Protein AF-A0A2D9H6K8-F1 (afdb_monomer_lite)

Secondary structure (DSSP, 8-state):
-HHHHHHHHHHHHHHHHHHHHHHHTTS--HHHHTT--SSS-TTSHHHHHHHHHHHHHHHHHHHHHHHHHHHHHHH-

Structure (mmCIF, N/CA/C/O backbone):
data_AF-A0A2D9H6K8-F1
#
_entry.id   AF-A0A2D9H6K8-F1
#
loop_
_atom_site.group_PDB
_atom_site.id
_atom_site.type_symbol
_atom_site.label_atom_id
_atom_site.label_alt_id
_atom_site.label_comp_id
_atom_site.label_asym_id
_atom_site.label_entity_id
_atom_site.label_seq_id
_atom_site.pdbx_PDB_ins_code
_atom_site.Cartn_x
_atom_site.Cartn_y
_atom_site.Cartn_z
_atom_site.occupancy
_atom_site.B_iso_or_equiv
_atom_site.auth_seq_id
_atom_site.auth_comp_id
_atom_site.auth_asym_id
_atom_site.auth_atom_id
_atom_site.pdbx_PDB_model_num
ATOM 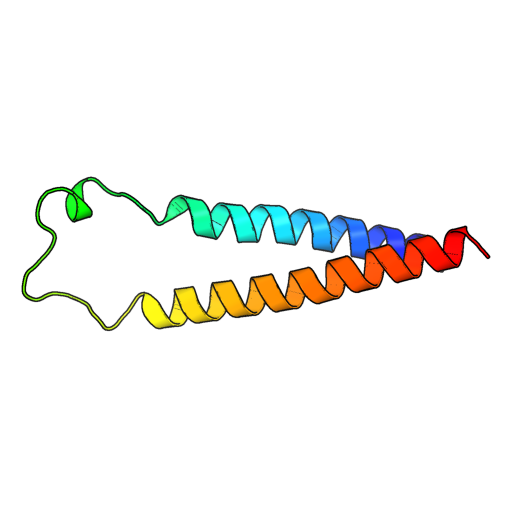1 N N . MET A 1 1 ? -5.457 -1.354 19.952 1.00 76.19 1 MET A N 1
ATOM 2 C CA . MET A 1 1 ? -5.280 -2.094 18.680 1.00 76.19 1 MET A CA 1
ATOM 3 C C . MET A 1 1 ? -5.269 -1.161 17.478 1.00 76.19 1 MET A C 1
ATOM 5 O O . MET A 1 1 ? -4.476 -1.387 16.579 1.00 76.19 1 MET A O 1
ATOM 9 N N . GLU A 1 2 ? -6.046 -0.077 17.498 1.00 84.56 2 GLU A N 1
ATOM 10 C CA . GLU A 1 2 ? -6.066 0.971 16.460 1.00 84.56 2 GLU A CA 1
ATOM 11 C C . GLU A 1 2 ? -4.685 1.476 16.032 1.00 84.56 2 GLU A C 1
ATOM 13 O O . GLU A 1 2 ? -4.362 1.416 14.852 1.00 84.56 2 GLU A O 1
ATOM 18 N N . LEU A 1 3 ? -3.835 1.890 16.984 1.00 89.31 3 LEU A N 1
ATOM 19 C CA . LEU A 1 3 ? -2.486 2.397 16.688 1.00 89.31 3 LEU A CA 1
ATOM 20 C C . LEU A 1 3 ? -1.665 1.446 15.805 1.00 89.31 3 LEU A C 1
ATOM 22 O O . LEU A 1 3 ? -0.964 1.897 14.904 1.00 89.31 3 LEU A O 1
ATOM 26 N N . LEU A 1 4 ? -1.774 0.137 16.036 1.00 89.81 4 LEU A N 1
ATOM 27 C CA . LEU A 1 4 ? -1.055 -0.868 15.259 1.00 89.81 4 LEU A CA 1
ATOM 28 C C . LEU A 1 4 ? -1.559 -0.911 13.811 1.00 89.81 4 LEU A C 1
ATOM 30 O O . LEU A 1 4 ? -0.749 -0.857 12.888 1.00 89.81 4 LEU A O 1
ATOM 34 N N . PHE A 1 5 ? -2.879 -0.949 13.601 1.00 87.69 5 PHE A N 1
ATOM 35 C CA . PHE A 1 5 ? -3.461 -0.940 12.256 1.00 87.69 5 PHE A CA 1
ATOM 36 C C . PHE A 1 5 ? -3.153 0.366 11.513 1.00 87.69 5 PHE A C 1
ATOM 38 O O . PHE A 1 5 ? -2.821 0.327 10.330 1.00 87.69 5 PHE A O 1
ATOM 45 N N . THR A 1 6 ? -3.171 1.509 12.204 1.00 89.94 6 THR A N 1
ATOM 46 C CA . THR A 1 6 ? -2.834 2.813 11.615 1.00 89.94 6 THR A CA 1
ATOM 47 C C . THR A 1 6 ? -1.376 2.866 11.161 1.00 89.94 6 THR A C 1
ATOM 49 O O . THR A 1 6 ? -1.094 3.327 10.055 1.00 89.94 6 THR A O 1
ATOM 52 N N . ILE A 1 7 ? -0.439 2.357 11.970 1.00 94.06 7 ILE A N 1
ATOM 53 C CA . ILE A 1 7 ? 0.986 2.297 11.607 1.00 94.06 7 ILE A CA 1
ATOM 54 C C . ILE A 1 7 ? 1.200 1.377 10.398 1.00 94.06 7 ILE A C 1
ATOM 56 O O . ILE A 1 7 ? 1.882 1.765 9.448 1.00 94.06 7 ILE A O 1
ATOM 60 N N . ILE A 1 8 ? 0.588 0.187 10.392 1.00 91.12 8 ILE A N 1
ATOM 61 C CA . ILE A 1 8 ? 0.677 -0.755 9.263 1.00 91.12 8 ILE A CA 1
ATOM 62 C C . ILE A 1 8 ? 0.116 -0.122 7.988 1.00 91.12 8 ILE A C 1
ATOM 64 O O . ILE A 1 8 ? 0.736 -0.220 6.926 1.00 91.12 8 ILE A O 1
ATOM 68 N N . LEU A 1 9 ? -1.024 0.561 8.082 1.00 92.12 9 LEU A N 1
ATOM 69 C CA . LEU A 1 9 ? -1.649 1.229 6.946 1.00 92.12 9 LEU A CA 1
ATOM 70 C C . LEU A 1 9 ? -0.759 2.344 6.384 1.00 92.12 9 LEU A C 1
ATOM 72 O O . LEU A 1 9 ? -0.606 2.470 5.169 1.00 92.12 9 LEU A O 1
ATOM 76 N N . MET A 1 10 ? -0.129 3.130 7.255 1.00 94.56 10 MET A N 1
ATOM 77 C CA . MET A 1 10 ? 0.755 4.221 6.848 1.00 94.56 10 MET A CA 1
ATOM 78 C C . MET A 1 10 ? 2.006 3.696 6.127 1.00 94.56 10 MET A C 1
ATOM 80 O O . MET A 1 10 ? 2.342 4.173 5.042 1.00 94.56 10 MET A O 1
ATOM 84 N N . ILE A 1 11 ? 2.654 2.662 6.679 1.00 94.56 11 ILE A N 1
ATOM 85 C CA . ILE A 1 11 ? 3.847 2.039 6.081 1.00 94.56 11 ILE A CA 1
ATOM 86 C C . ILE A 1 11 ? 3.503 1.371 4.745 1.00 94.56 11 ILE A C 1
ATOM 88 O O . ILE A 1 11 ? 4.201 1.580 3.753 1.00 94.56 11 ILE A O 1
ATOM 92 N N . SER A 1 12 ? 2.420 0.592 4.694 1.00 90.69 12 SER A N 1
ATOM 93 C CA . SER A 1 12 ? 1.989 -0.078 3.460 1.00 90.69 12 SER A CA 1
ATOM 94 C C . SER A 1 12 ? 1.581 0.917 2.368 1.00 90.69 12 SER A C 1
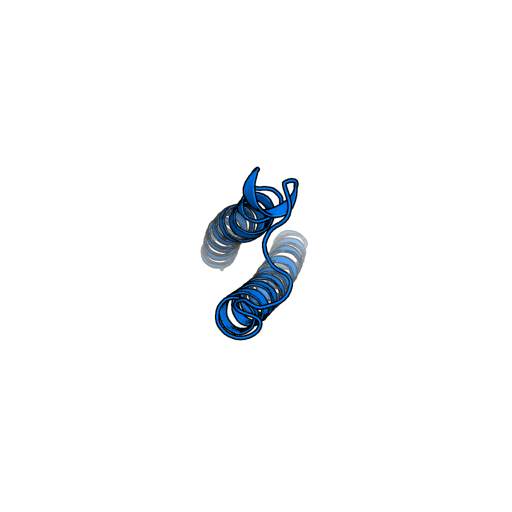ATOM 96 O O . SER A 1 12 ? 1.888 0.683 1.202 1.00 90.69 12 SER A O 1
ATOM 98 N N . SER A 1 13 ? 0.992 2.065 2.727 1.00 90.94 13 SER A N 1
ATOM 99 C CA . SER A 1 13 ? 0.697 3.151 1.778 1.00 90.94 13 SER A CA 1
ATOM 100 C C . SER A 1 13 ? 1.972 3.736 1.171 1.00 90.94 13 SER A C 1
ATOM 102 O O . SER A 1 13 ? 2.061 3.905 -0.044 1.00 90.94 13 SER A O 1
ATOM 104 N N . LEU A 1 14 ? 2.985 4.008 2.000 1.00 94.75 14 LEU A N 1
ATOM 105 C CA . LEU A 1 14 ? 4.262 4.547 1.530 1.00 94.75 14 LEU A CA 1
ATOM 106 C C . LEU A 1 14 ? 4.991 3.547 0.621 1.00 94.75 14 LEU A C 1
ATOM 108 O O . LEU A 1 14 ? 5.488 3.924 -0.440 1.00 94.75 14 LEU A O 1
ATOM 112 N N . LEU A 1 15 ? 4.992 2.262 0.993 1.00 91.44 15 LEU A N 1
ATOM 113 C CA . LEU A 1 15 ? 5.531 1.188 0.156 1.00 91.44 15 LEU A CA 1
ATOM 114 C C . LEU A 1 15 ? 4.798 1.087 -1.184 1.00 91.44 15 LEU A C 1
ATOM 116 O O . LEU A 1 15 ? 5.458 0.994 -2.214 1.00 91.44 15 LEU A O 1
ATOM 120 N N . MET A 1 16 ? 3.465 1.163 -1.199 1.00 92.19 16 MET A N 1
ATOM 121 C CA . MET A 1 16 ? 2.684 1.146 -2.442 1.00 92.19 16 MET A CA 1
ATOM 122 C C . MET A 1 16 ? 3.058 2.298 -3.372 1.00 92.19 16 MET A C 1
ATOM 124 O O . MET A 1 16 ? 3.256 2.074 -4.564 1.00 92.19 16 MET A O 1
ATOM 128 N N . ILE A 1 17 ? 3.216 3.514 -2.843 1.00 91.44 17 ILE A N 1
ATOM 129 C CA . ILE A 1 17 ? 3.640 4.671 -3.643 1.00 91.44 17 ILE A CA 1
ATOM 130 C C . ILE A 1 17 ? 5.008 4.403 -4.283 1.00 91.44 17 ILE A C 1
ATOM 132 O O . ILE A 1 17 ? 5.160 4.555 -5.495 1.00 91.44 17 ILE A O 1
ATOM 136 N N . LEU A 1 18 ? 5.993 3.965 -3.495 1.00 91.31 18 LEU A N 1
ATOM 137 C CA . LEU A 1 18 ? 7.345 3.687 -3.992 1.00 91.31 18 LEU A CA 1
ATOM 138 C C . LEU A 1 18 ? 7.356 2.574 -5.046 1.00 91.31 18 LEU A C 1
ATOM 140 O O . LEU A 1 18 ? 7.990 2.719 -6.092 1.00 91.31 18 LEU A O 1
ATOM 144 N N . LEU A 1 19 ? 6.632 1.482 -4.793 1.00 88.88 19 LEU A N 1
ATOM 145 C CA . LEU A 1 19 ? 6.550 0.344 -5.704 1.00 88.88 19 LEU A CA 1
ATOM 146 C C . LEU A 1 19 ? 5.889 0.732 -7.024 1.00 88.88 19 LEU A C 1
ATOM 148 O O . LEU A 1 19 ? 6.416 0.404 -8.083 1.00 88.88 19 LEU A O 1
ATOM 152 N N . VAL A 1 20 ? 4.793 1.492 -6.995 1.00 88.62 20 VAL A N 1
ATOM 153 C CA . VAL A 1 20 ? 4.116 1.965 -8.213 1.00 88.62 20 VAL A CA 1
ATOM 154 C C . VAL A 1 20 ? 5.003 2.927 -9.009 1.00 88.62 20 VAL A C 1
ATOM 156 O O . VAL A 1 20 ? 5.091 2.812 -10.232 1.00 88.62 20 VAL A O 1
ATOM 159 N N . LEU A 1 21 ? 5.721 3.841 -8.347 1.00 88.94 21 LEU A N 1
ATOM 160 C CA . LEU A 1 21 ? 6.661 4.739 -9.030 1.00 88.94 21 LEU A CA 1
ATOM 161 C C . LEU A 1 21 ? 7.798 3.971 -9.718 1.00 88.94 21 LEU A C 1
ATOM 163 O O . LEU A 1 21 ? 8.197 4.332 -10.828 1.00 88.94 21 LEU A O 1
ATOM 167 N N . LEU A 1 22 ? 8.262 2.877 -9.110 1.00 87.38 22 LEU A N 1
ATOM 168 C CA . LEU A 1 22 ? 9.280 2.003 -9.690 1.00 87.38 22 LEU A CA 1
ATOM 169 C C . LEU A 1 22 ? 8.797 1.285 -10.969 1.00 87.38 22 LEU A C 1
ATOM 171 O O . LEU A 1 22 ? 9.625 0.986 -11.828 1.00 87.38 22 LEU A O 1
ATOM 175 N N . HIS A 1 23 ? 7.482 1.093 -11.159 1.00 79.00 23 HIS A N 1
ATOM 176 C CA . HIS A 1 23 ? 6.923 0.618 -12.438 1.00 79.00 23 HIS A CA 1
ATOM 177 C C . HIS A 1 23 ? 6.939 1.715 -13.512 1.00 79.00 23 HIS A C 1
ATOM 179 O O . HIS A 1 23 ? 7.233 1.440 -14.674 1.00 79.00 23 HIS A O 1
ATOM 185 N N . LYS A 1 24 ? 6.665 2.977 -13.145 1.00 61.75 24 LYS A N 1
ATOM 186 C CA . LYS A 1 24 ? 6.569 4.090 -14.110 1.00 61.75 24 LYS A CA 1
ATOM 187 C C . LYS A 1 24 ? 7.928 4.522 -14.680 1.00 61.75 24 LYS A C 1
ATOM 189 O O . LYS A 1 24 ? 7.993 4.990 -15.812 1.00 61.75 24 LYS A O 1
ATOM 194 N N . GLY A 1 25 ? 9.017 4.350 -13.929 1.00 62.88 25 GLY A N 1
ATOM 195 C CA . GLY A 1 25 ? 10.369 4.744 -14.353 1.00 62.88 25 GLY A CA 1
ATOM 196 C C . GLY A 1 25 ? 10.997 3.903 -15.476 1.00 62.88 25 GLY A C 1
ATOM 197 O O . GLY A 1 25 ? 12.094 4.233 -15.914 1.00 62.88 25 GLY A O 1
ATOM 198 N N . ARG A 1 26 ? 10.351 2.821 -15.939 1.00 62.22 26 ARG A N 1
ATOM 199 C CA . ARG A 1 26 ? 10.979 1.807 -16.816 1.00 62.22 26 ARG A CA 1
ATOM 200 C C . ARG A 1 26 ? 10.476 1.768 -18.267 1.00 62.22 26 ARG A C 1
ATOM 202 O O . ARG A 1 26 ? 10.898 0.891 -19.006 1.00 62.22 26 ARG A O 1
ATOM 209 N N . GLY A 1 27 ? 9.603 2.688 -18.688 1.00 61.44 27 GLY A N 1
ATOM 210 C CA . GLY A 1 27 ? 8.840 2.561 -19.943 1.00 61.44 27 GLY A CA 1
ATOM 211 C C . GLY A 1 27 ? 9.254 3.406 -21.158 1.00 61.44 27 GLY A C 1
ATOM 212 O O . GLY A 1 27 ? 8.416 3.582 -22.035 1.00 61.44 27 GLY A O 1
ATOM 213 N N . GLY A 1 28 ? 10.463 3.973 -21.259 1.00 64.56 28 GLY A N 1
ATOM 214 C CA . GLY A 1 28 ? 10.772 4.762 -22.465 1.00 64.56 28 GLY A CA 1
ATOM 215 C C . GLY A 1 28 ? 12.100 5.500 -22.479 1.00 64.56 28 GLY A C 1
ATOM 216 O O . GLY A 1 28 ? 12.128 6.729 -22.518 1.00 64.56 28 GLY A O 1
ATOM 217 N N . GLY A 1 29 ? 13.212 4.768 -22.469 1.00 68.50 29 GLY A N 1
ATOM 218 C CA . GLY A 1 29 ? 14.491 5.354 -22.866 1.00 68.50 29 GLY A CA 1
ATOM 219 C C . GLY A 1 29 ? 14.541 5.562 -24.383 1.00 68.50 29 GLY A C 1
ATOM 220 O O . GLY A 1 29 ? 14.024 4.743 -25.138 1.00 68.50 29 GLY A O 1
ATOM 221 N N . LEU A 1 30 ? 15.223 6.620 -24.843 1.00 58.62 30 LEU A N 1
ATOM 222 C CA . LEU A 1 30 ? 15.455 6.911 -26.272 1.00 58.62 30 LEU A CA 1
ATOM 223 C C . LEU A 1 30 ? 15.990 5.683 -27.047 1.00 58.62 30 LEU A C 1
ATOM 225 O O . LEU A 1 30 ? 15.668 5.503 -28.214 1.00 58.62 30 LEU A O 1
ATOM 229 N N . SER A 1 31 ? 16.736 4.791 -26.388 1.00 63.75 31 SER A N 1
ATOM 230 C CA . SER A 1 31 ? 17.265 3.552 -26.978 1.00 63.75 31 SER A CA 1
ATOM 231 C C . SER A 1 31 ? 16.188 2.566 -27.460 1.00 63.75 31 SER A C 1
ATOM 233 O O . SER A 1 31 ? 16.413 1.887 -28.460 1.00 63.75 31 SER A O 1
ATOM 235 N N . ASP A 1 32 ? 15.025 2.499 -26.803 1.00 66.44 32 ASP A N 1
ATOM 236 C CA . ASP A 1 32 ? 13.912 1.636 -27.235 1.00 66.44 32 ASP A CA 1
ATOM 237 C C . ASP A 1 32 ? 13.146 2.269 -28.408 1.00 66.44 32 ASP A C 1
ATOM 239 O O . ASP A 1 32 ? 12.633 1.563 -29.275 1.00 66.44 32 ASP A O 1
ATOM 243 N N . MET A 1 33 ? 13.124 3.608 -28.487 1.00 65.06 33 MET A N 1
ATOM 244 C CA . MET A 1 33 ? 12.459 4.355 -29.565 1.00 65.06 33 MET A CA 1
ATOM 245 C C . MET A 1 33 ? 13.306 4.484 -30.844 1.00 65.06 33 MET A C 1
ATOM 247 O O . MET A 1 33 ? 12.747 4.697 -31.917 1.00 65.06 33 MET A O 1
ATOM 251 N N . PHE A 1 34 ? 14.634 4.335 -30.754 1.00 68.31 34 PHE A N 1
ATOM 252 C CA . PHE A 1 34 ? 15.576 4.500 -31.876 1.00 68.31 34 PHE A CA 1
ATOM 253 C C . PHE A 1 34 ? 16.182 3.190 -32.418 1.00 68.31 34 PHE A C 1
ATOM 255 O O . PHE A 1 34 ? 17.151 3.231 -33.173 1.00 68.31 34 PHE A O 1
ATOM 262 N N . GLY A 1 35 ? 15.596 2.028 -32.112 1.00 69.19 35 GLY A N 1
ATOM 263 C CA . GLY A 1 35 ? 15.988 0.758 -32.743 1.00 69.19 35 GLY A CA 1
ATOM 264 C C . GLY A 1 35 ? 16.857 -0.155 -31.879 1.00 69.19 35 GLY A C 1
ATOM 265 O O . GLY A 1 35 ? 17.807 -0.759 -32.377 1.00 69.19 35 GLY A O 1
ATOM 266 N N . GLY A 1 36 ? 16.514 -0.294 -30.597 1.00 67.69 36 GLY A N 1
ATOM 267 C CA . GLY A 1 36 ? 17.094 -1.262 -29.666 1.00 67.69 36 GLY A CA 1
ATOM 268 C C . GLY A 1 36 ? 16.859 -2.733 -30.048 1.00 67.69 36 GLY A C 1
ATOM 269 O O . GLY A 1 36 ? 16.133 -3.441 -29.368 1.00 67.69 36 GLY A O 1
ATOM 270 N N . GLY A 1 37 ? 17.527 -3.198 -31.108 1.00 59.16 37 GLY A N 1
ATOM 271 C CA . GLY A 1 37 ? 18.072 -4.552 -31.211 1.00 59.16 37 GLY A CA 1
ATOM 272 C C . GLY A 1 37 ? 17.165 -5.654 -31.765 1.00 59.16 37 GLY A C 1
ATOM 273 O O . GLY A 1 37 ? 16.347 -6.234 -31.064 1.00 59.16 37 GLY A O 1
ATOM 274 N N . VAL A 1 38 ? 17.483 -6.099 -32.982 1.00 56.28 38 VAL A N 1
ATOM 275 C CA . VAL A 1 38 ? 17.071 -7.403 -33.535 1.00 56.28 38 VAL A CA 1
ATOM 276 C C . VAL A 1 38 ? 17.671 -8.604 -32.765 1.00 56.28 38 VAL A C 1
ATOM 278 O O . VAL A 1 38 ? 17.224 -9.721 -32.988 1.00 56.28 38 VAL A O 1
ATOM 281 N N . SER A 1 39 ? 18.614 -8.437 -31.818 1.00 53.97 39 SER A N 1
ATOM 282 C CA . SER A 1 39 ? 19.313 -9.599 -31.220 1.00 53.97 39 SER A CA 1
ATOM 283 C C . SER A 1 39 ? 19.864 -9.456 -29.787 1.00 53.97 39 SER A C 1
ATOM 285 O O . SER A 1 39 ? 20.834 -10.140 -29.463 1.00 53.97 39 SER A O 1
ATOM 287 N N . SER A 1 40 ? 19.323 -8.632 -28.882 1.00 52.31 40 SER A N 1
ATOM 288 C CA . SER A 1 40 ? 19.963 -8.498 -27.554 1.00 52.31 40 SER A CA 1
ATOM 289 C C . SER A 1 40 ? 19.019 -8.352 -26.360 1.00 52.31 40 SER A C 1
ATOM 291 O O . SER A 1 40 ? 18.454 -7.293 -26.123 1.00 52.31 40 SER A O 1
ATOM 293 N N . SER A 1 41 ? 19.018 -9.405 -25.529 1.00 51.59 41 SER A N 1
ATOM 294 C CA . SER A 1 41 ? 18.679 -9.419 -24.093 1.00 51.59 41 SER A CA 1
ATOM 295 C C . SER A 1 41 ? 17.225 -9.678 -23.667 1.00 51.59 41 SER A C 1
ATOM 297 O O . SER A 1 41 ? 16.680 -9.038 -22.771 1.00 51.59 41 SER A O 1
ATOM 299 N N . LEU A 1 42 ? 16.643 -10.757 -24.191 1.00 50.03 42 LEU A N 1
ATOM 300 C CA . LEU A 1 42 ? 15.390 -11.364 -23.713 1.00 50.03 42 LEU A CA 1
ATOM 301 C C . LEU A 1 42 ? 15.492 -12.043 -22.315 1.00 50.03 42 LEU A C 1
ATOM 303 O O . LEU A 1 42 ? 14.578 -12.758 -21.913 1.00 50.03 42 LEU A O 1
ATOM 307 N N . GLY A 1 43 ? 16.598 -11.878 -21.574 1.00 54.59 43 GLY A N 1
ATOM 308 C CA . GLY A 1 43 ? 16.949 -12.771 -20.454 1.00 54.59 43 GLY A CA 1
ATOM 309 C C . GLY A 1 43 ? 17.126 -12.151 -19.061 1.00 54.59 43 GLY A C 1
ATOM 310 O O . GLY A 1 43 ? 17.142 -12.899 -18.090 1.00 54.59 43 GLY A O 1
ATOM 311 N N . GLY A 1 44 ? 17.264 -10.825 -18.924 1.00 55.31 44 GLY A N 1
ATOM 312 C CA . GLY A 1 44 ? 17.702 -10.210 -17.653 1.00 55.31 44 GLY A CA 1
ATOM 313 C C . GLY A 1 44 ? 16.640 -9.434 -16.859 1.00 55.31 44 GLY A C 1
ATOM 314 O O . GLY A 1 44 ? 16.620 -9.510 -15.633 1.00 55.31 44 GLY A O 1
ATOM 315 N N . SER A 1 45 ? 15.744 -8.698 -17.533 1.00 57.47 45 SER A N 1
ATOM 316 C CA . SER A 1 45 ? 14.793 -7.776 -16.868 1.00 57.47 45 SER A CA 1
ATOM 317 C C . SER A 1 45 ? 13.466 -8.436 -16.467 1.00 57.47 45 SER A C 1
ATOM 319 O O . SER A 1 45 ? 12.884 -8.084 -15.442 1.00 57.47 45 SER A O 1
ATOM 321 N N . SER A 1 46 ? 13.043 -9.474 -17.199 1.00 63.56 46 SER A N 1
ATOM 322 C CA . SER A 1 46 ? 11.752 -10.161 -17.005 1.00 63.56 46 SER A CA 1
ATOM 323 C C . SER A 1 46 ? 11.571 -10.742 -15.595 1.00 63.56 46 SER A C 1
ATOM 325 O O . SER A 1 46 ? 10.479 -10.688 -15.034 1.00 63.56 46 SER A O 1
ATOM 327 N N . VAL A 1 47 ? 12.629 -11.265 -14.963 1.00 74.12 47 VAL A N 1
ATOM 328 C CA . VAL A 1 47 ? 12.515 -11.846 -13.612 1.00 74.12 47 VAL A CA 1
ATOM 329 C C . VAL A 1 47 ? 12.353 -10.757 -12.553 1.00 74.12 47 VAL A C 1
ATOM 331 O O . VAL A 1 47 ? 11.521 -10.897 -11.658 1.00 74.12 47 VAL A O 1
ATOM 334 N N . ALA A 1 48 ? 13.111 -9.663 -12.660 1.00 75.75 48 ALA A N 1
ATOM 335 C CA . ALA A 1 48 ? 12.990 -8.532 -11.746 1.00 75.75 48 ALA A CA 1
ATOM 336 C C . ALA A 1 48 ? 11.617 -7.855 -11.879 1.00 75.75 48 ALA A C 1
ATOM 338 O O . ALA A 1 48 ? 10.995 -7.561 -10.864 1.00 75.75 48 ALA A O 1
ATOM 339 N N . GLU A 1 49 ? 11.114 -7.694 -13.104 1.00 80.06 49 GLU A N 1
ATOM 340 C CA . GLU A 1 49 ? 9.772 -7.161 -13.383 1.00 80.06 49 GLU A CA 1
ATOM 341 C C . GLU A 1 49 ? 8.675 -8.050 -12.798 1.00 80.06 49 GLU A C 1
ATOM 343 O O . GLU A 1 49 ? 7.874 -7.598 -11.986 1.00 80.06 49 GLU A O 1
ATOM 348 N N . ARG A 1 50 ? 8.708 -9.355 -13.086 1.00 83.00 50 ARG A N 1
ATOM 349 C CA . ARG A 1 50 ? 7.725 -10.308 -12.543 1.00 83.00 50 ARG A CA 1
ATOM 350 C C . ARG A 1 50 ? 7.757 -10.403 -11.020 1.00 83.00 50 ARG A C 1
ATOM 352 O O . ARG A 1 50 ? 6.771 -10.819 -10.412 1.00 83.00 50 ARG A O 1
ATOM 359 N N . ASN A 1 51 ? 8.899 -10.137 -10.389 1.00 87.06 51 ASN A N 1
ATOM 360 C CA . ASN A 1 51 ? 8.998 -10.077 -8.931 1.00 87.06 51 ASN A CA 1
ATOM 361 C C . ASN A 1 51 ? 8.450 -8.751 -8.387 1.00 87.06 51 ASN A C 1
ATOM 363 O O . ASN A 1 51 ? 7.758 -8.770 -7.373 1.00 87.06 51 ASN A O 1
ATOM 367 N N . LEU A 1 52 ? 8.705 -7.632 -9.071 1.00 87.50 52 LEU A N 1
ATOM 368 C CA . LEU A 1 52 ? 8.177 -6.313 -8.718 1.00 87.50 52 LEU A CA 1
ATOM 369 C C . LEU A 1 52 ? 6.640 -6.291 -8.758 1.00 87.50 52 LEU A C 1
ATOM 371 O O . LEU A 1 52 ? 6.012 -5.836 -7.799 1.00 87.50 52 LEU A O 1
ATOM 375 N N . ASP A 1 53 ? 6.048 -6.876 -9.802 1.00 89.69 53 ASP A N 1
ATOM 376 C CA . ASP A 1 53 ? 4.597 -7.038 -9.931 1.00 89.69 53 ASP A CA 1
ATOM 377 C C . ASP A 1 53 ? 4.033 -7.856 -8.762 1.00 89.69 53 ASP A C 1
ATOM 379 O O . ASP A 1 53 ? 3.106 -7.430 -8.072 1.00 89.69 53 ASP A O 1
ATOM 383 N N . ARG A 1 54 ? 4.632 -9.022 -8.478 1.00 91.56 54 ARG A N 1
ATOM 384 C CA . ARG A 1 54 ? 4.184 -9.911 -7.393 1.00 91.56 54 ARG A CA 1
ATOM 385 C C . ARG A 1 54 ? 4.275 -9.252 -6.018 1.00 91.56 54 ARG A C 1
ATOM 387 O O . ARG A 1 54 ? 3.352 -9.403 -5.219 1.00 91.56 54 ARG A O 1
ATOM 394 N N . LEU A 1 55 ? 5.350 -8.511 -5.748 1.00 91.56 55 LEU A N 1
ATOM 395 C CA . LEU A 1 55 ? 5.504 -7.761 -4.500 1.00 91.56 55 LEU A CA 1
ATOM 396 C C . LEU A 1 55 ? 4.445 -6.665 -4.369 1.00 91.56 55 LEU A C 1
ATOM 398 O O . LEU A 1 55 ? 3.853 -6.517 -3.304 1.00 91.56 55 LEU A O 1
ATOM 402 N N . THR A 1 56 ? 4.166 -5.940 -5.450 1.00 92.44 56 THR A N 1
ATOM 403 C CA . THR A 1 56 ? 3.183 -4.846 -5.449 1.00 92.44 56 THR A CA 1
ATOM 404 C C . THR A 1 56 ? 1.768 -5.365 -5.253 1.00 92.44 56 THR A C 1
ATOM 406 O O . THR A 1 56 ? 1.027 -4.820 -4.441 1.00 92.44 56 THR A O 1
ATOM 409 N N . VAL A 1 57 ? 1.405 -6.466 -5.915 1.00 93.94 57 VAL A N 1
ATOM 410 C CA . VAL A 1 57 ? 0.104 -7.122 -5.715 1.00 93.94 57 VAL A CA 1
ATOM 411 C C . VAL A 1 57 ? -0.029 -7.655 -4.286 1.00 93.94 57 VAL A C 1
ATOM 413 O O . VAL A 1 57 ? -1.062 -7.448 -3.651 1.00 93.94 57 VAL A O 1
ATOM 416 N N . GLY A 1 58 ? 1.017 -8.288 -3.743 1.00 94.38 58 GLY A N 1
ATOM 417 C CA . GLY A 1 58 ? 1.016 -8.784 -2.364 1.00 94.38 58 GLY A CA 1
ATOM 418 C C . GLY A 1 58 ? 0.848 -7.665 -1.331 1.00 94.38 58 GLY A C 1
ATOM 419 O O . GLY A 1 58 ? -0.007 -7.752 -0.449 1.00 94.38 58 GLY A O 1
ATOM 420 N N . ILE A 1 59 ? 1.616 -6.581 -1.470 1.00 93.44 59 ILE A N 1
ATOM 421 C CA . ILE A 1 59 ? 1.549 -5.420 -0.571 1.00 93.44 59 ILE A CA 1
ATOM 422 C C . ILE A 1 59 ? 0.220 -4.675 -0.734 1.00 93.44 59 ILE A C 1
ATOM 424 O O . ILE A 1 59 ? -0.371 -4.279 0.269 1.00 93.44 59 ILE A O 1
ATOM 428 N N . GLY A 1 60 ? -0.299 -4.557 -1.957 1.00 93.75 60 GLY A N 1
ATOM 429 C CA . GLY A 1 60 ? -1.618 -3.984 -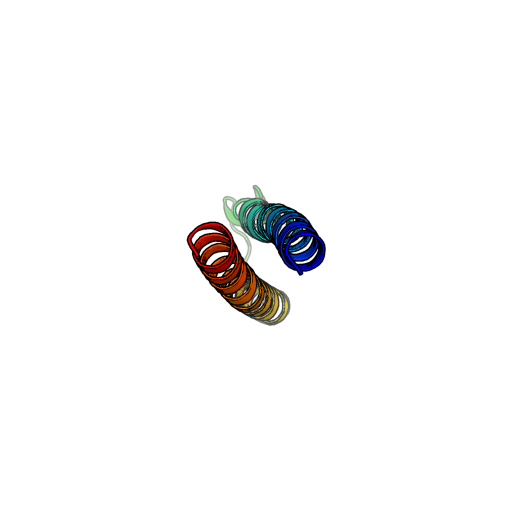2.228 1.00 93.75 60 GLY A CA 1
ATOM 430 C C . GLY A 1 60 ? -2.751 -4.763 -1.558 1.00 93.75 60 GLY A C 1
ATOM 431 O O . GLY A 1 60 ? -3.665 -4.157 -1.000 1.00 93.75 60 GLY A O 1
ATOM 432 N N . GLY A 1 61 ? -2.662 -6.097 -1.525 1.00 95.94 61 GLY A N 1
ATOM 433 C CA . GLY A 1 61 ? -3.610 -6.943 -0.796 1.00 95.94 61 GLY A CA 1
ATOM 434 C C . GLY A 1 61 ? -3.583 -6.702 0.717 1.00 95.94 61 GLY A C 1
ATOM 435 O O . GLY A 1 61 ? -4.636 -6.528 1.331 1.00 95.94 61 GLY A O 1
ATOM 436 N N . ILE A 1 62 ? -2.389 -6.627 1.317 1.00 92.75 62 ILE A N 1
ATOM 437 C CA . ILE A 1 62 ? -2.221 -6.333 2.753 1.00 92.75 62 ILE A CA 1
ATOM 438 C C . ILE A 1 62 ? -2.731 -4.928 3.086 1.00 92.75 62 ILE A C 1
ATOM 440 O O . ILE A 1 62 ? -3.439 -4.746 4.078 1.00 92.75 62 ILE A O 1
ATOM 444 N N . TRP A 1 63 ? -2.402 -3.942 2.251 1.00 95.31 63 TRP A N 1
ATOM 445 C CA . TRP A 1 63 ? -2.884 -2.571 2.390 1.00 95.31 63 TRP A CA 1
ATOM 446 C C . TRP A 1 63 ? -4.416 -2.531 2.404 1.00 95.31 63 TRP A C 1
ATOM 448 O O . TRP A 1 63 ? -5.007 -2.030 3.359 1.00 95.31 63 TRP A O 1
ATOM 458 N N . PHE A 1 64 ? -5.064 -3.148 1.412 1.00 94.62 64 PHE A N 1
ATOM 459 C CA . PHE A 1 64 ? -6.524 -3.173 1.297 1.00 94.62 64 PHE A CA 1
ATOM 460 C C . PHE A 1 64 ? -7.198 -3.878 2.483 1.00 94.62 64 PHE A C 1
ATOM 462 O O . PHE A 1 64 ? -8.155 -3.356 3.055 1.00 94.62 64 PHE A O 1
ATOM 469 N N . ALA A 1 65 ? -6.665 -5.027 2.909 1.00 94.56 65 ALA A N 1
ATOM 470 C CA . ALA A 1 65 ? -7.159 -5.736 4.087 1.00 94.56 65 ALA A CA 1
ATOM 471 C C . ALA A 1 65 ? -7.044 -4.883 5.364 1.00 94.56 65 ALA A C 1
ATOM 473 O O . ALA A 1 65 ? -7.963 -4.868 6.181 1.00 94.56 65 ALA A O 1
ATOM 474 N N . THR A 1 66 ? -5.947 -4.133 5.512 1.00 93.06 66 THR A N 1
ATOM 475 C CA . THR A 1 66 ? -5.717 -3.246 6.664 1.00 93.06 66 THR A CA 1
ATOM 476 C C . THR A 1 66 ? -6.680 -2.057 6.658 1.00 93.06 66 THR A C 1
ATOM 478 O O . THR A 1 66 ? -7.201 -1.707 7.715 1.00 93.06 66 THR A O 1
ATOM 481 N N . VAL A 1 67 ? -6.976 -1.475 5.486 1.00 94.06 67 VAL A N 1
ATOM 482 C CA . VAL A 1 67 ? -7.998 -0.418 5.336 1.00 94.06 67 VAL A CA 1
ATOM 483 C C . VAL A 1 67 ? -9.357 -0.913 5.825 1.00 94.06 67 VAL A C 1
ATOM 485 O O . VAL A 1 67 ? -9.992 -0.244 6.638 1.00 94.06 67 VAL A O 1
ATOM 488 N N . ILE A 1 68 ? -9.796 -2.090 5.365 1.00 95.06 68 ILE A N 1
ATOM 489 C CA . ILE A 1 68 ? -11.092 -2.658 5.762 1.00 95.06 68 ILE A CA 1
ATOM 490 C C . ILE A 1 68 ? -11.110 -2.976 7.258 1.00 95.06 68 ILE A C 1
ATOM 492 O O . ILE A 1 68 ? -12.060 -2.608 7.942 1.00 95.06 68 ILE A O 1
ATOM 496 N N . ALA A 1 69 ? -10.068 -3.630 7.777 1.00 91.81 69 ALA A N 1
ATOM 497 C CA . ALA A 1 69 ? -9.992 -4.001 9.187 1.00 91.81 69 ALA A CA 1
ATOM 498 C C . ALA A 1 69 ? -10.046 -2.775 10.108 1.00 91.81 69 ALA A C 1
ATOM 500 O O . ALA A 1 69 ? -10.791 -2.777 11.083 1.00 91.81 69 ALA A O 1
ATOM 501 N N . LEU A 1 70 ? -9.301 -1.715 9.778 1.00 91.81 70 LEU A N 1
ATOM 502 C CA . LEU A 1 70 ? -9.314 -0.465 10.536 1.00 91.81 70 LEU A CA 1
ATOM 503 C C . LEU A 1 70 ? -10.665 0.251 10.411 1.00 91.81 70 LEU A C 1
ATOM 505 O O . LEU A 1 70 ? -11.175 0.750 11.408 1.00 91.81 70 LEU A O 1
ATOM 509 N N . GLY A 1 71 ? -11.274 0.255 9.221 1.00 91.38 71 GLY A N 1
ATOM 510 C CA . GLY A 1 71 ? -12.608 0.818 9.009 1.00 91.38 71 GLY A CA 1
ATOM 511 C C . GLY A 1 71 ? -13.692 0.112 9.826 1.00 91.38 71 GLY A C 1
ATOM 512 O O . GLY A 1 71 ? -14.519 0.777 10.439 1.00 91.38 71 GLY A O 1
ATOM 513 N N . LEU A 1 72 ? -13.658 -1.222 9.892 1.00 92.94 72 LEU A N 1
ATOM 514 C CA . LEU A 1 72 ? -14.573 -2.006 10.726 1.00 92.94 72 LEU A CA 1
ATOM 515 C C . LEU A 1 72 ? -14.319 -1.779 12.218 1.00 92.94 72 LEU A C 1
ATOM 517 O O . LEU A 1 72 ? -15.272 -1.640 12.971 1.00 92.94 72 LEU A O 1
ATOM 521 N N . LEU A 1 73 ? -13.054 -1.711 12.636 1.00 91.81 73 LEU A N 1
ATOM 522 C CA . LEU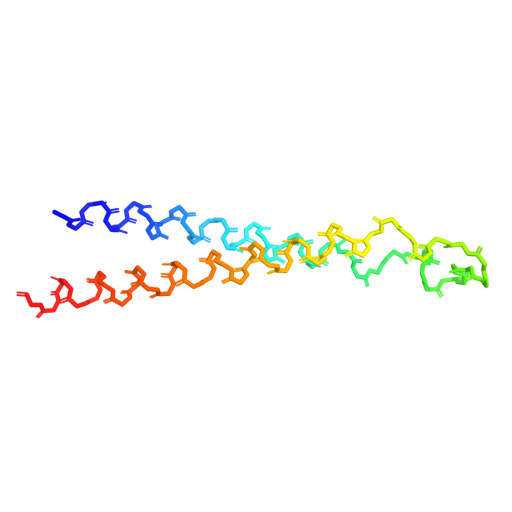 A 1 73 ? -12.686 -1.503 14.037 1.00 91.81 73 LEU A CA 1
ATOM 523 C C . LEU A 1 73 ? -13.045 -0.101 14.546 1.00 91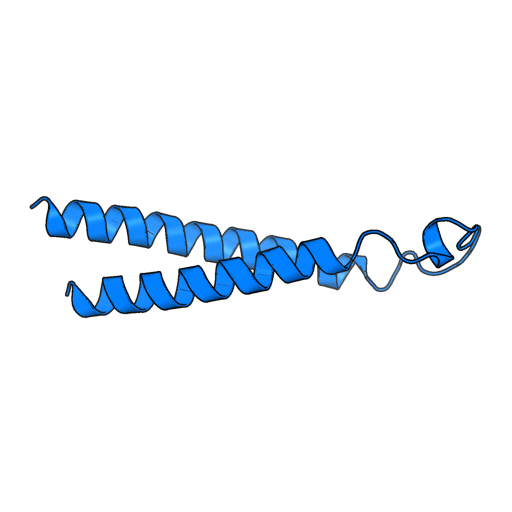.81 73 LEU A C 1
ATOM 525 O O . LEU A 1 73 ? -13.312 0.059 15.723 1.00 91.81 73 LEU A O 1
ATOM 529 N N . LEU A 1 74 ? -13.051 0.916 13.681 1.00 89.94 74 LEU A N 1
ATOM 530 C CA . LEU A 1 74 ? -13.544 2.251 14.042 1.00 89.94 74 LEU A CA 1
ATOM 531 C C . LEU A 1 74 ? -15.075 2.352 14.007 1.00 89.94 74 LEU A C 1
ATOM 533 O O . LEU A 1 74 ? -15.640 3.248 14.630 1.00 89.94 74 LEU A O 1
ATOM 537 N N . ALA A 1 75 ? -15.742 1.492 13.234 1.00 88.94 75 ALA A N 1
ATOM 538 C CA . ALA A 1 75 ? -17.195 1.501 13.094 1.00 88.94 75 ALA A CA 1
ATOM 539 C C . ALA A 1 75 ? -17.928 0.793 14.248 1.00 88.94 75 ALA A C 1
ATOM 541 O O . ALA A 1 75 ? -19.107 1.083 14.462 1.00 88.94 75 ALA A O 1
ATOM 542 N N . TYR A 1 76 ? -17.257 -0.120 14.959 1.00 83.00 76 TYR A N 1
ATOM 543 C CA . TYR A 1 76 ? -17.809 -0.953 16.034 1.00 83.00 76 TYR A CA 1
ATOM 544 C C . TYR A 1 76 ? -16.939 -0.899 17.285 1.00 83.00 76 TYR A C 1
ATOM 546 O O . TYR A 1 76 ? -17.525 -0.818 18.388 1.00 83.00 76 TYR A O 1
#

pLDDT: mean 81.05, std 14.45, range [50.03, 95.94]

Sequence (76 aa):
MELLFTIILMISSLLMILLVLLHKGRGGGLSDMFGGGVSSSLGGSSVAERNLDRLTVGIGGIWFATVIALGLLLAY

Foldseek 3Di:
DLVVLVVLLVVLVVVLVVLVVVVVVPPDDVCVVVDVDPDDDPDDVVVVVVVSVVVNVVSVVVNVVSVVVSVVVVVD

Radius of gyration: 18.3 Å; chains: 1; bounding box: 38×20×52 Å

=== Feature glossary ===
The record interleaves many kinds of information about one protein. Here is each kind framed as the question it answers.

Q: Are the domains correctly placed relative to each other?
A: Predicted aligned error is AlphaFold's pairwise confidence. Unlike pLDDT (per-residue), PAE is per-residue-pair and captures whether two parts of the structure are correctly placed relative to each other. Units are ångströms of expected positional error.

Q: Which residues are in helices, strands, or loops?
A: Eight-state secondary structure (DSSP): H is the canonical α-helix, G the tighter 3₁₀-helix, I the wider π-helix; E/B are β-structure, T and S are turns and bends, and '-' is everything else. DSSP derives these from the pattern of main-chain N–H···O=C hydrogen bonds, not from the sequence.

Q: What if only a Cα trace is available?
A: P-SEA three-state annotation labels each residue as helix, strand, or coil based purely on the geometry of the Cα trace. It serves as a fallback when the full backbone (and thus DSSP) is unavailable.

Q: What are the backbone torsion angles?
A: φ (phi) and ψ (psi) are the two rotatable backbone dihedrals per residue: φ is the C(i-1)–N–Cα–C torsion, ψ is the N–Cα–C–N(i+1) torsion, both in degrees on (−180°, 180°]. α-helical residues cluster near (−60°, −45°); β-strand residues near (−120°, +130°). A Ramachandran plot is simply a scatter of (φ, ψ) for every residue.

Q: What known structures does this most resemble?
A: Structural nearest neighbors (via Foldseek easy-search vs the PDB). Reported per hit: target PDB id, E-value, and alignment TM-score. A TM-score above ~0.5 is the conventional threshold for 'same fold'.

Q: What family and function is it annotated with?
A: Database cross-references. InterPro integrates a dozen domain/family signature databases into unified entries with residue-range hits. GO terms attach function/process/location labels with evidence codes. CATH codes position the fold in a four-level structural taxonomy. Organism is the NCBI-taxonomy species name.

Q: Which residues are buried vs exposed?
A: Solvent accessibility: the surface area of each residue that a 1.4 Å water probe can touch, in Å². When only backbone atoms are present the absolute values are lower than full-atom SASA (side chains contribute most of the area) and are flagged as backbone-only.

Q: What do the diagnostic plots show?
A: Three diagnostic plots accompany the record. The Cα contact map visualizes the tertiary structure as a 2D adjacency matrix (8 Å cutoff, sequence-local contacts suppressed). The Ramachandran plot shows the distribution of backbone (φ, ψ) torsions, with points in the α and β basins reflecting secondary structure content. The PAE plot shows AlphaFold's inter-residue confidence as a color matrix.

Q: What is the amino-acid chain?
A: The amino-acid sequence is the protein's primary structure: the linear order of residues from the N-terminus to the C-terminus, written in one-letter code. Everything else here — the 3D coordinates, the secondary structure, the domain annotations — is ultimately a consequence of this string.

Q: What do the rendered images show?
A: The six renders are orthographic views along the three Cartesian axes in both directions. Representation (cartoon, sticks, or surface) and color scheme (sequence-rainbow or by-chain) vary across proteins so the training set covers all the common visualization conventions.

Q: Where is each backbone atom in 3D?
A: The mmCIF table is the protein's shape written out atom by atom. For each backbone N, Cα, C, and carbonyl O, it records an (x, y, z) coordinate triple in Å plus the residue type, chain letter, and residue number.

Q: How mobile is each atom in the crystal?
A: For experimental (PDB) structures, the B-factor (temperature factor) quantifies the positional spread of each atom in the crystal — a combination of thermal vibration and static disorder — in units of Å². High B-factors mark flexible loops or poorly resolved regions; low B-factors mark the rigid, well-ordered core.

Q: How big and how compa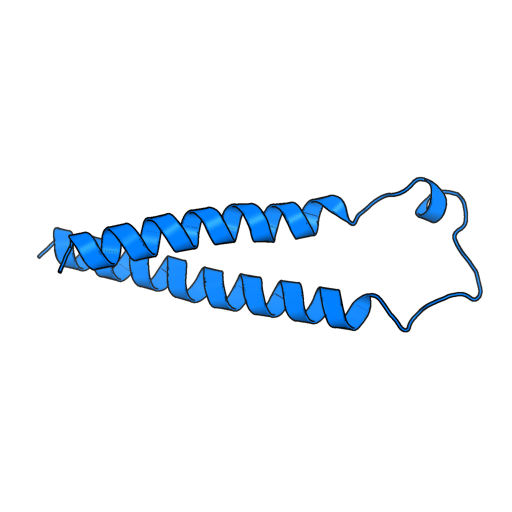ct is the whole molecule?
A: Three whole-structure scalars: the radius of gyration (RMS distance of Cα from centroid, in Å), the count of Cα–Cα contacts (pairs closer than 8 Å and separated by more than four residues in sequence — i.e. tertiary, not local, contacts), and the bounding-box dimensions. Together they distinguish compact globular folds from extended fibres or disordered chains.

Q: What does the local fold look like, residue by residue?
A: A 3Di character summarizes, for each residue, the relative orientation of the Cα frame of its nearest spatial neighbor. Because it encodes fold topology rather than chemistry, 3Di alignments detect remote structural similarity that sequence alignment misses.

Q: How confident is the AlphaFold model at each residue?
A: For AlphaFold models, the B-factor field carries pLDDT — the model's own estimate of local accuracy on a 0–100 scale. Regions with pLDDT<50 should be treated as essentially unmodeled; they often correspond to intrinsically disordered segments.